Protein AF-A0A5B7JQU1-F1 (afdb_monomer)

Structure (mmCIF, N/CA/C/O backbone):
data_AF-A0A5B7JQU1-F1
#
_entry.id   AF-A0A5B7JQU1-F1
#
loop_
_atom_site.group_PDB
_atom_site.id
_atom_site.type_symbol
_atom_site.label_atom_id
_atom_site.label_alt_id
_atom_site.label_comp_id
_atom_site.label_asym_id
_atom_site.label_entity_id
_atom_site.label_seq_id
_atom_site.pdbx_PDB_ins_code
_atom_site.Cartn_x
_atom_site.Cartn_y
_atom_site.Cartn_z
_atom_site.occupancy
_atom_site.B_iso_or_equiv
_atom_site.auth_seq_id
_atom_site.auth_comp_id
_atom_site.auth_asym_id
_atom_site.auth_atom_id
_atom_site.pdbx_PDB_model_num
ATOM 1 N N . MET A 1 1 ? -4.254 -33.279 22.384 1.00 53.47 1 MET A N 1
ATOM 2 C CA . MET A 1 1 ? -3.684 -31.988 21.925 1.00 53.47 1 MET A CA 1
ATOM 3 C C . MET A 1 1 ? -4.510 -30.777 22.349 1.00 53.47 1 MET A C 1
ATOM 5 O O . MET A 1 1 ? -3.907 -29.842 22.849 1.00 53.47 1 MET A O 1
ATOM 9 N N . ALA A 1 2 ? -5.844 -30.774 22.214 1.00 54.44 2 ALA A N 1
ATOM 10 C CA . ALA A 1 2 ? -6.685 -29.632 22.614 1.00 54.44 2 ALA A CA 1
ATOM 11 C C . ALA A 1 2 ? -6.520 -29.213 24.094 1.00 54.44 2 ALA A C 1
ATOM 13 O O . ALA A 1 2 ? -6.469 -28.024 24.399 1.00 54.44 2 ALA A O 1
ATOM 14 N N . GLU A 1 3 ? -6.343 -30.177 25.003 1.00 54.34 3 GLU A N 1
ATOM 15 C CA . GLU A 1 3 ? -6.183 -29.895 26.440 1.00 54.34 3 GLU A CA 1
ATOM 16 C C . GLU A 1 3 ? -4.881 -29.160 26.790 1.00 54.34 3 GLU A C 1
ATOM 18 O O . GLU A 1 3 ? -4.860 -28.346 27.709 1.00 54.34 3 GLU A O 1
ATOM 23 N N . HIS A 1 4 ? -3.812 -29.379 26.016 1.00 59.84 4 HIS A N 1
ATOM 24 C CA . HIS A 1 4 ? -2.525 -28.710 26.222 1.00 59.84 4 HIS A CA 1
ATOM 25 C C . HIS A 1 4 ? -2.609 -27.210 25.897 1.00 59.84 4 HIS A C 1
ATOM 27 O O . HIS A 1 4 ? -2.011 -26.383 26.578 1.00 59.84 4 HIS A O 1
ATOM 33 N N . PHE A 1 5 ? -3.399 -26.828 24.888 1.00 57.84 5 PHE A N 1
ATOM 34 C CA . PHE A 1 5 ? -3.645 -25.416 24.577 1.00 57.84 5 PHE A CA 1
ATOM 35 C C . PHE A 1 5 ? -4.539 -24.747 25.627 1.00 57.84 5 PHE A C 1
ATOM 37 O O . PHE A 1 5 ? -4.321 -23.589 25.985 1.00 57.84 5 PHE A O 1
ATOM 44 N N . ALA A 1 6 ? -5.514 -25.486 26.164 1.00 59.72 6 ALA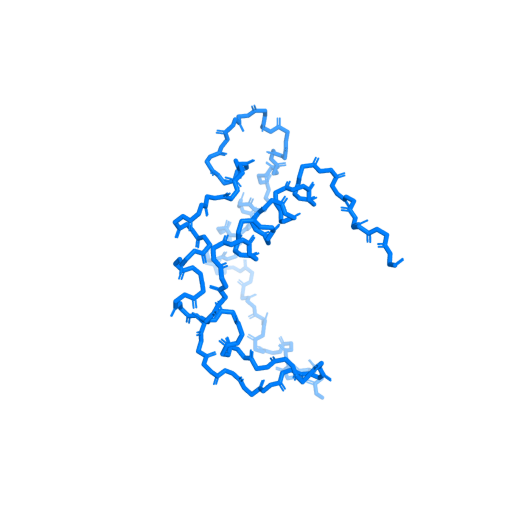 A N 1
ATOM 45 C CA . ALA A 1 6 ? -6.408 -24.983 27.199 1.00 59.72 6 ALA A CA 1
ATOM 46 C C . ALA A 1 6 ? -5.692 -24.732 28.541 1.00 59.72 6 ALA A C 1
ATOM 48 O O . ALA A 1 6 ? -6.062 -23.796 29.250 1.00 59.72 6 ALA A O 1
ATOM 49 N N . SER A 1 7 ? -4.663 -25.516 28.894 1.00 59.06 7 SER A N 1
ATOM 50 C CA . SER A 1 7 ? -3.914 -25.316 30.146 1.00 59.06 7 SER A CA 1
ATOM 51 C C . SER A 1 7 ? -3.001 -24.087 30.106 1.00 59.06 7 SER A C 1
ATOM 53 O O . SER A 1 7 ? -2.887 -23.388 31.108 1.00 59.06 7 SER A O 1
ATOM 55 N N . VAL A 1 8 ? -2.396 -23.785 28.951 1.00 61.44 8 VAL A N 1
ATOM 56 C CA . VAL A 1 8 ? -1.536 -22.600 28.758 1.00 61.44 8 VAL A CA 1
ATOM 57 C C . VAL A 1 8 ? -2.369 -21.315 28.657 1.00 61.44 8 VAL A C 1
ATOM 59 O O . VAL A 1 8 ? -1.923 -20.242 29.053 1.00 61.44 8 VAL A O 1
ATOM 62 N N . SER A 1 9 ? -3.609 -21.423 28.169 1.00 57.53 9 SER A N 1
ATOM 63 C CA . SER A 1 9 ? -4.533 -20.297 27.975 1.00 57.53 9 SER A CA 1
ATOM 64 C C . SER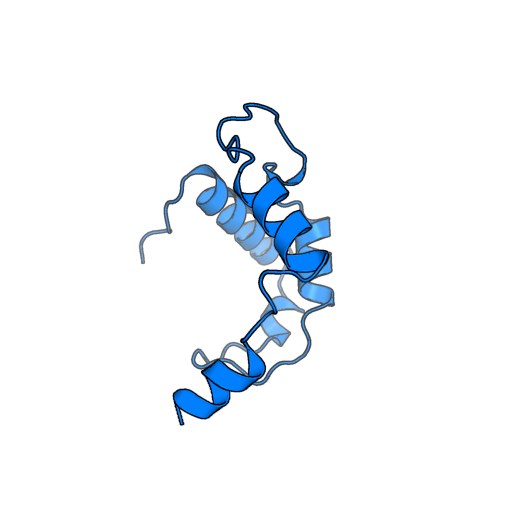 A 1 9 ? -5.509 -20.082 29.142 1.00 57.53 9 SER A C 1
ATOM 66 O O . SER A 1 9 ? -6.473 -19.326 29.031 1.00 57.53 9 SER A O 1
ATOM 68 N N . ARG A 1 10 ? -5.302 -20.730 30.294 1.00 59.81 10 ARG A N 1
ATOM 69 C CA . ARG A 1 10 ? -6.136 -20.487 31.477 1.00 59.81 10 ARG A CA 1
ATOM 70 C C . ARG A 1 10 ? -5.634 -19.236 32.201 1.00 59.81 10 ARG A C 1
ATOM 72 O O . ARG A 1 10 ? -4.855 -19.323 33.144 1.00 59.81 10 ARG A O 1
ATOM 79 N N . LYS A 1 11 ? -6.071 -18.055 31.751 1.00 63.81 11 LYS A N 1
ATOM 80 C CA . LYS A 1 11 ? -5.891 -16.815 32.522 1.00 63.81 11 LYS A CA 1
ATOM 81 C C . LYS A 1 11 ? -6.752 -16.900 33.783 1.00 63.81 11 LYS A C 1
ATOM 83 O O . LYS A 1 11 ? -7.944 -17.178 33.686 1.00 63.81 11 LYS A O 1
ATOM 88 N N . ASP A 1 12 ? -6.145 -16.681 34.947 1.00 70.75 12 ASP A N 1
ATOM 89 C CA . ASP A 1 12 ? -6.872 -16.607 36.214 1.00 70.75 12 ASP A CA 1
ATOM 90 C C . ASP A 1 12 ? -7.921 -15.477 36.126 1.00 70.75 12 ASP A C 1
ATOM 92 O O . ASP A 1 12 ? -7.541 -14.324 35.887 1.00 70.75 12 ASP A O 1
ATOM 96 N N . PRO A 1 13 ? -9.225 -15.767 36.290 1.00 63.69 13 PRO A N 1
ATOM 97 C CA . PRO A 1 13 ? -10.280 -14.757 36.229 1.00 63.69 13 PRO A CA 1
ATOM 98 C C . PRO A 1 13 ? -10.165 -13.689 37.331 1.00 63.69 13 PRO A C 1
ATOM 100 O O . PRO A 1 13 ? -10.754 -12.616 37.204 1.00 63.69 13 PRO A O 1
ATOM 103 N N . ALA A 1 14 ? -9.402 -13.946 38.399 1.00 66.88 14 ALA A N 1
ATOM 104 C CA . ALA A 1 14 ? -9.117 -12.990 39.465 1.00 66.88 14 ALA A CA 1
ATOM 105 C C . ALA A 1 14 ? -7.837 -12.167 39.232 1.00 66.88 14 ALA A C 1
ATOM 107 O O . ALA A 1 14 ? -7.582 -11.226 39.990 1.00 66.88 14 ALA A O 1
ATOM 108 N N . SER A 1 15 ? -7.052 -12.474 38.191 1.00 76.94 15 SER A N 1
ATOM 109 C CA . SER A 1 15 ? -5.857 -11.702 37.845 1.00 76.94 15 SER A CA 1
ATOM 110 C C . SER A 1 15 ? -6.219 -10.237 37.547 1.00 76.94 15 SER A C 1
ATOM 112 O O . SER A 1 15 ? -7.259 -9.970 36.930 1.00 76.94 15 SER A O 1
ATOM 114 N N . PRO A 1 16 ? -5.369 -9.262 37.926 1.00 73.06 16 PRO A N 1
ATOM 115 C CA . PRO A 1 16 ? -5.520 -7.865 37.519 1.00 73.06 16 PRO A CA 1
ATOM 116 C C . PRO A 1 16 ? -5.779 -7.692 36.011 1.00 73.06 16 PRO A C 1
ATOM 118 O O . PRO A 1 16 ? -6.608 -6.866 35.622 1.00 73.06 16 PRO A O 1
ATOM 121 N N . ASP A 1 17 ? -5.160 -8.532 35.177 1.00 78.12 17 ASP A N 1
ATOM 122 C CA . ASP A 1 17 ? -5.342 -8.531 33.721 1.00 78.12 17 ASP A CA 1
ATOM 123 C C . ASP A 1 17 ? -6.760 -8.926 33.297 1.00 78.12 17 ASP A C 1
ATOM 125 O O . ASP A 1 17 ? -7.299 -8.373 32.338 1.00 78.12 17 ASP A O 1
ATOM 129 N N . AL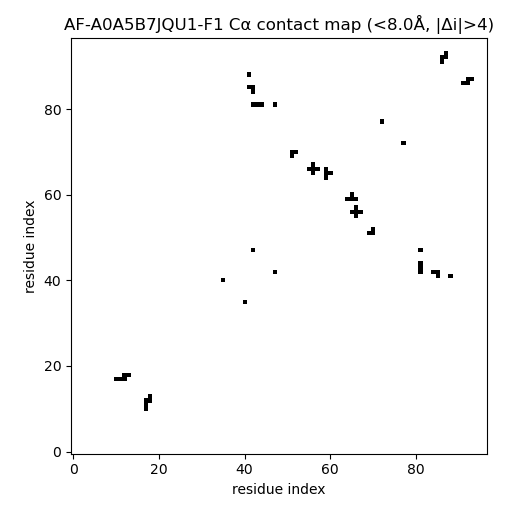A A 1 18 ? -7.390 -9.866 34.009 1.00 78.06 18 ALA A N 1
ATOM 130 C CA . ALA A 1 18 ? -8.752 -10.307 33.718 1.00 78.06 18 ALA A CA 1
ATOM 131 C C . ALA A 1 18 ? -9.766 -9.196 34.022 1.00 78.06 18 ALA A C 1
ATOM 133 O O . ALA A 1 18 ? -10.654 -8.929 33.214 1.00 78.06 18 ALA A O 1
ATOM 134 N N . ARG A 1 19 ? -9.578 -8.473 35.136 1.00 80.38 19 ARG A N 1
ATOM 135 C CA . ARG A 1 19 ? -10.406 -7.306 35.485 1.00 80.38 19 ARG A CA 1
ATOM 136 C C . ARG A 1 19 ? -10.223 -6.154 34.502 1.00 80.38 19 ARG A C 1
ATOM 138 O O . ARG A 1 19 ? -11.199 -5.499 34.142 1.00 80.38 19 ARG A O 1
ATOM 145 N N . HIS A 1 20 ? -8.985 -5.894 34.082 1.00 81.69 20 HIS A N 1
ATOM 146 C CA . HIS A 1 20 ? -8.688 -4.877 33.075 1.00 81.69 20 HIS A CA 1
ATOM 147 C C . HIS A 1 20 ? -9.358 -5.214 31.738 1.00 81.69 20 HIS A C 1
ATOM 149 O O . HIS A 1 20 ? -10.058 -4.379 31.170 1.00 81.69 20 HIS A O 1
ATOM 155 N N . ARG A 1 21 ? -9.222 -6.463 31.283 1.00 81.69 21 ARG A N 1
ATOM 156 C CA . ARG A 1 21 ? -9.836 -6.958 30.051 1.00 81.69 21 ARG A CA 1
ATOM 157 C C . ARG A 1 21 ? -11.361 -6.860 30.088 1.00 81.69 21 ARG A C 1
ATOM 159 O O . ARG A 1 21 ? -11.934 -6.274 29.181 1.00 81.69 21 ARG A O 1
ATOM 166 N N . GLN A 1 22 ? -12.002 -7.319 31.164 1.00 83.62 22 GLN A N 1
ATOM 167 C CA . GLN A 1 22 ? -13.458 -7.238 31.323 1.00 83.62 22 GLN A CA 1
ATOM 168 C C . GLN A 1 22 ? -13.969 -5.787 31.298 1.00 83.62 22 GLN A C 1
ATOM 170 O O . GLN A 1 22 ? -15.026 -5.507 30.738 1.00 83.62 22 GLN A O 1
ATOM 175 N N . ARG A 1 23 ? -13.209 -4.843 31.873 1.00 84.56 23 ARG A N 1
ATOM 176 C CA . ARG A 1 23 ? -13.527 -3.409 31.796 1.00 84.56 23 ARG A CA 1
ATOM 177 C C . ARG A 1 23 ? -13.445 -2.874 30.368 1.00 84.56 23 ARG A C 1
ATOM 179 O O . ARG A 1 23 ? -14.330 -2.124 29.978 1.00 84.56 23 ARG A O 1
ATOM 186 N N . MET A 1 24 ? -12.417 -3.253 29.609 1.00 83.56 24 MET A N 1
ATOM 187 C CA . MET A 1 24 ? -12.235 -2.798 28.225 1.00 83.56 24 MET A CA 1
ATOM 188 C C . MET A 1 24 ? -13.224 -3.456 27.257 1.00 83.56 24 MET A C 1
ATOM 190 O O . MET A 1 24 ? -13.757 -2.779 26.391 1.00 83.56 24 MET A O 1
ATOM 194 N N . GLU A 1 25 ? -13.529 -4.741 27.434 1.00 83.56 25 GLU A N 1
ATOM 195 C CA . GLU A 1 25 ? -14.516 -5.476 26.627 1.00 83.56 25 GLU A CA 1
ATOM 196 C C . GLU A 1 25 ? -15.957 -5.010 26.889 1.00 83.56 25 GLU A C 1
ATOM 198 O O . GLU A 1 25 ? -16.820 -5.152 26.028 1.00 83.56 25 GLU A O 1
ATOM 203 N N . SER A 1 26 ? -16.221 -4.417 28.059 1.00 84.12 26 SER A N 1
ATOM 204 C CA . SER A 1 26 ? -17.502 -3.770 28.361 1.00 84.12 26 SER A CA 1
ATOM 205 C C . SER A 1 26 ? -17.662 -2.404 27.684 1.00 84.12 26 SER A C 1
ATOM 207 O O . SER A 1 26 ? -18.778 -1.875 27.668 1.00 84.12 26 SER A O 1
ATOM 209 N N . LEU A 1 27 ? -16.586 -1.800 27.167 1.00 84.06 27 LEU A N 1
ATOM 210 C CA . LEU A 1 27 ? -16.690 -0.573 26.386 1.00 84.06 27 LEU A CA 1
ATOM 211 C C . LEU A 1 27 ? -17.190 -0.945 24.990 1.00 84.06 27 LEU A C 1
ATOM 213 O O . LEU A 1 27 ? -16.526 -1.669 24.251 1.00 84.06 27 LEU A O 1
ATOM 217 N N . GLY A 1 28 ? -18.370 -0.444 24.624 1.00 78.06 28 GLY A N 1
ATOM 218 C CA . GLY A 1 28 ? -18.875 -0.588 23.263 1.00 78.06 28 GLY A CA 1
ATOM 219 C C . GLY A 1 28 ? -17.881 0.008 22.267 1.00 78.06 28 GLY A C 1
ATOM 220 O O . GLY A 1 28 ? -17.451 1.153 22.420 1.00 78.06 28 GLY A O 1
ATOM 221 N N . ILE A 1 29 ? -17.505 -0.769 21.252 1.00 72.44 29 ILE A N 1
ATOM 222 C CA . ILE A 1 29 ? -16.635 -0.285 20.182 1.00 72.44 29 ILE A CA 1
ATOM 223 C C . ILE A 1 29 ? -17.482 0.597 19.259 1.00 72.44 29 ILE A C 1
ATOM 225 O O . ILE A 1 29 ? -18.398 0.123 18.586 1.00 72.44 29 ILE A O 1
ATOM 229 N N . TYR A 1 30 ? -17.192 1.897 19.241 1.00 70.94 30 TYR A N 1
ATOM 230 C CA . TYR A 1 30 ? -17.857 2.854 18.360 1.00 70.94 30 TYR A CA 1
ATOM 231 C C . TYR A 1 30 ? -17.257 2.783 16.952 1.00 70.94 30 TYR A C 1
ATOM 233 O O . TYR A 1 30 ? -16.360 3.546 16.611 1.00 70.94 30 TYR A O 1
ATOM 241 N N . PHE A 1 31 ? -17.772 1.884 16.115 1.00 67.50 31 PHE A N 1
ATOM 242 C CA . PHE A 1 31 ? -17.368 1.774 14.703 1.00 67.50 31 PHE A CA 1
ATOM 243 C C . PHE A 1 31 ? -17.898 2.915 13.816 1.00 67.50 31 PHE A C 1
ATOM 245 O O . PHE A 1 31 ? -17.500 3.046 12.666 1.00 67.50 31 PHE A O 1
ATOM 252 N N . SER A 1 32 ? -18.802 3.746 14.338 1.00 65.00 32 SER A N 1
ATOM 253 C CA . SER A 1 32 ? -19.479 4.820 13.605 1.00 65.00 32 SER A CA 1
ATOM 254 C C . SER A 1 32 ? -18.793 6.182 13.737 1.00 65.00 32 SER A C 1
ATOM 256 O O . SER A 1 32 ? -19.446 7.213 13.570 1.00 65.00 32 SER A O 1
ATOM 258 N N . SER A 1 33 ? -17.506 6.237 14.092 1.00 63.56 33 SER A N 1
ATOM 259 C CA . SER A 1 33 ? -16.790 7.509 14.094 1.00 63.56 33 SER A CA 1
ATOM 260 C C . SER A 1 33 ? -16.655 8.013 12.655 1.00 63.56 33 SER A C 1
ATOM 262 O O . SER A 1 33 ? -15.790 7.566 11.913 1.00 63.56 33 SER A O 1
ATOM 264 N N . THR A 1 34 ? -17.459 9.006 12.272 1.00 59.59 34 THR A N 1
ATOM 265 C CA . THR A 1 34 ? -17.319 9.765 11.011 1.00 59.59 34 THR A CA 1
ATOM 266 C C . THR A 1 34 ? -16.045 10.623 10.979 1.00 59.59 34 THR A C 1
ATOM 268 O O . THR A 1 34 ? -15.877 11.475 10.108 1.00 59.59 34 THR A O 1
ATOM 271 N N . ARG A 1 35 ? -15.143 10.471 11.956 1.00 60.97 35 ARG A N 1
ATOM 272 C CA . ARG A 1 35 ? -13.866 11.174 11.935 1.00 60.97 35 ARG A CA 1
ATOM 273 C C . ARG A 1 35 ? -13.027 10.597 10.805 1.00 60.97 35 ARG A C 1
ATOM 275 O O . ARG A 1 35 ? -12.849 9.386 10.713 1.00 60.97 35 ARG A O 1
ATOM 282 N N . GLY A 1 36 ? -12.505 11.489 9.965 1.00 65.75 36 GLY A N 1
ATOM 283 C CA . GLY A 1 36 ? -11.446 11.194 9.004 1.00 65.75 36 GLY A CA 1
ATOM 284 C C . GLY A 1 36 ? -10.150 10.895 9.744 1.00 65.75 36 GLY A C 1
ATOM 285 O O . GLY A 1 36 ? -9.211 11.685 9.710 1.00 65.75 36 GLY A O 1
ATOM 286 N N . GLU A 1 37 ? -10.151 9.798 10.494 1.00 74.38 37 GLU A N 1
ATOM 287 C CA . GLU A 1 37 ? -8.975 9.300 11.176 1.00 74.38 37 GLU A CA 1
ATOM 288 C C . GLU A 1 37 ? -7.892 9.023 10.136 1.00 74.38 37 GLU A C 1
ATOM 290 O O . GLU A 1 37 ? -8.175 8.557 9.029 1.00 74.38 37 GLU A O 1
ATOM 295 N N . SER A 1 38 ? -6.640 9.306 10.485 1.00 76.25 38 SER A N 1
ATOM 296 C CA . SER A 1 38 ? -5.517 9.222 9.547 1.00 76.25 38 SER A CA 1
ATOM 297 C C . SER A 1 38 ? -5.288 7.818 8.985 1.00 76.25 38 SER A C 1
ATOM 299 O O . SER A 1 38 ? -4.635 7.695 7.961 1.00 76.25 38 SER A O 1
ATOM 301 N N . TYR A 1 39 ? -5.832 6.771 9.610 1.00 76.06 39 TYR A N 1
ATOM 302 C CA . TYR A 1 39 ? -5.771 5.397 9.104 1.00 76.06 39 TYR A CA 1
ATOM 303 C C . TYR A 1 39 ? -6.855 5.066 8.062 1.00 76.06 39 TYR A C 1
ATOM 305 O O . TYR A 1 39 ? -6.760 4.037 7.405 1.00 76.06 39 TYR A O 1
ATOM 313 N N . ASN A 1 40 ? -7.883 5.909 7.911 1.00 81.94 40 ASN A N 1
ATOM 314 C CA . ASN A 1 40 ? -8.972 5.715 6.944 1.00 81.94 40 ASN A CA 1
ATOM 315 C C . ASN A 1 40 ? -8.749 6.479 5.628 1.00 81.94 40 ASN A C 1
ATOM 317 O O . ASN A 1 40 ? -9.600 6.441 4.739 1.00 81.94 40 ASN A O 1
ATOM 321 N N . VAL A 1 41 ? -7.638 7.208 5.505 1.00 87.25 41 VAL A N 1
ATOM 322 C CA . VAL A 1 41 ? -7.295 7.951 4.286 1.00 87.25 41 VAL A CA 1
ATOM 323 C C . VAL A 1 41 ? -6.696 7.022 3.229 1.00 87.25 41 VAL A C 1
ATOM 325 O O . VAL A 1 41 ? -6.276 5.907 3.526 1.00 87.25 41 VAL A O 1
ATOM 328 N N . SER A 1 42 ? -6.648 7.493 1.982 1.00 91.31 42 SER A N 1
ATOM 329 C CA . SER A 1 42 ? -5.974 6.778 0.897 1.00 91.31 42 SER A CA 1
ATOM 330 C C . SER A 1 42 ? -4.506 6.508 1.229 1.00 91.31 42 SER A C 1
ATOM 332 O O . SER A 1 42 ? -3.798 7.400 1.699 1.00 91.31 42 SER A O 1
ATOM 334 N N . LEU A 1 43 ? -4.038 5.314 0.873 1.00 91.75 43 LEU A N 1
ATOM 335 C CA . LEU A 1 43 ? -2.633 4.940 0.903 1.00 91.75 43 LEU A CA 1
ATOM 336 C C . LEU A 1 43 ? -1.811 5.917 0.053 1.00 91.75 43 LEU A C 1
ATOM 338 O O . LEU A 1 43 ? -2.135 6.184 -1.110 1.00 91.75 43 LEU A O 1
ATOM 342 N N . SER A 1 44 ? -0.728 6.432 0.624 1.00 93.75 44 SER A N 1
ATOM 343 C CA . SER A 1 44 ? 0.209 7.334 -0.042 1.00 93.75 44 SER A CA 1
ATOM 344 C C . SER A 1 44 ? 1.348 6.586 -0.741 1.00 93.75 44 SER A C 1
ATOM 346 O O . SER A 1 44 ? 1.719 5.461 -0.396 1.00 93.75 44 SER A O 1
ATOM 348 N N . ALA A 1 45 ? 1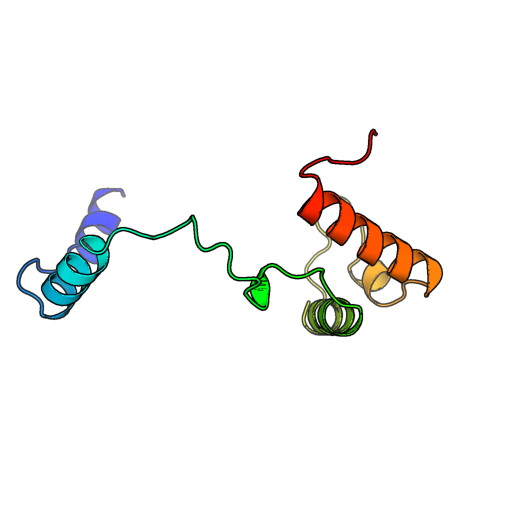.987 7.256 -1.704 1.00 93.06 45 ALA A N 1
ATOM 349 C CA . ALA A 1 45 ? 3.165 6.719 -2.383 1.00 93.06 45 ALA A CA 1
ATOM 350 C C . ALA A 1 45 ? 4.332 6.446 -1.415 1.00 93.06 45 ALA A C 1
ATOM 352 O O . ALA A 1 45 ? 5.065 5.476 -1.596 1.00 93.06 45 ALA A O 1
ATOM 353 N N . SER A 1 46 ? 4.521 7.275 -0.384 1.00 91.88 46 SER A N 1
ATOM 354 C CA . SER A 1 46 ? 5.569 7.070 0.623 1.00 91.88 46 SER A CA 1
ATOM 355 C C . SER A 1 46 ? 5.302 5.851 1.498 1.00 91.88 46 SER A C 1
ATOM 357 O O . SER A 1 46 ? 6.234 5.104 1.790 1.00 91.88 46 SER A O 1
ATOM 359 N N . GLU A 1 47 ? 4.046 5.623 1.885 1.00 91.50 47 GLU A N 1
ATOM 360 C CA . GLU A 1 47 ? 3.658 4.437 2.652 1.00 91.50 47 GLU A CA 1
ATOM 361 C C . GLU A 1 47 ? 3.856 3.175 1.825 1.00 91.50 47 GLU A C 1
ATOM 363 O O . GLU A 1 47 ? 4.488 2.237 2.305 1.00 91.50 47 GLU A O 1
ATOM 368 N N . LEU A 1 48 ? 3.427 3.179 0.558 1.00 90.75 48 LEU A N 1
ATOM 369 C CA . LEU A 1 48 ? 3.641 2.040 -0.331 1.00 90.75 48 LEU A CA 1
ATOM 370 C C . LEU A 1 48 ? 5.139 1.767 -0.546 1.00 90.75 48 LEU A C 1
ATOM 372 O O . LEU A 1 48 ? 5.575 0.627 -0.416 1.00 90.75 48 LEU A O 1
ATOM 376 N N . ARG A 1 49 ? 5.965 2.796 -0.789 1.00 89.75 49 ARG A N 1
ATOM 377 C CA . ARG A 1 49 ? 7.430 2.632 -0.903 1.00 89.75 49 ARG A CA 1
ATOM 378 C C . ARG A 1 49 ? 8.054 2.086 0.381 1.00 89.75 49 ARG A C 1
ATOM 380 O O . ARG A 1 49 ? 8.946 1.246 0.312 1.00 89.75 49 ARG A O 1
ATOM 387 N N . THR A 1 50 ? 7.588 2.548 1.538 1.00 89.00 50 THR A N 1
ATOM 388 C CA . THR A 1 50 ? 8.089 2.108 2.847 1.00 89.00 50 THR A CA 1
ATOM 389 C C . THR A 1 50 ? 7.680 0.667 3.150 1.00 89.00 50 THR A C 1
ATOM 391 O O . THR A 1 50 ? 8.494 -0.113 3.631 1.00 89.00 50 THR A O 1
ATOM 394 N N . ALA A 1 51 ? 6.449 0.277 2.823 1.00 86.69 51 ALA A N 1
ATOM 395 C CA . ALA A 1 51 ? 5.995 -1.103 2.956 1.00 86.69 51 ALA A CA 1
ATOM 396 C C . ALA A 1 51 ? 6.802 -2.042 2.044 1.00 86.69 51 ALA A C 1
ATOM 398 O O . ALA A 1 51 ? 7.252 -3.103 2.477 1.00 86.69 51 ALA A O 1
ATOM 399 N N . LEU A 1 52 ? 7.059 -1.614 0.802 1.00 83.94 52 LEU A N 1
ATOM 400 C CA . LEU A 1 52 ? 7.857 -2.382 -0.152 1.00 83.94 52 LEU A CA 1
ATOM 401 C C . LEU A 1 52 ? 9.348 -2.463 0.223 1.00 83.94 52 LEU A C 1
ATOM 403 O O . LEU A 1 52 ? 10.024 -3.429 -0.133 1.00 83.94 52 LEU A O 1
ATOM 407 N N . SER A 1 53 ? 9.899 -1.489 0.947 1.00 81.69 53 SER A N 1
ATOM 408 C CA . SER A 1 53 ? 11.294 -1.565 1.399 1.00 81.69 53 SER A CA 1
ATOM 409 C C . SER A 1 53 ? 11.485 -2.514 2.586 1.00 81.69 53 SER A C 1
ATOM 411 O O . SER A 1 53 ? 12.558 -3.100 2.723 1.00 81.69 53 SER A O 1
ATOM 413 N N . GLN A 1 54 ? 10.451 -2.686 3.416 1.00 80.31 54 GLN A N 1
ATOM 414 C CA . GLN A 1 54 ? 10.486 -3.537 4.609 1.00 80.31 54 GLN A CA 1
ATOM 415 C C . GLN A 1 54 ? 10.239 -5.018 4.324 1.00 80.31 54 GLN A C 1
ATOM 417 O O . GLN A 1 54 ? 10.630 -5.865 5.127 1.00 80.31 54 GLN A O 1
ATOM 422 N N . CYS A 1 55 ? 9.587 -5.355 3.213 1.00 72.81 55 CYS A N 1
ATOM 423 C CA . CYS A 1 55 ? 9.367 -6.754 2.889 1.00 72.81 55 CYS A CA 1
ATOM 424 C C . CYS A 1 55 ? 10.681 -7.384 2.384 1.00 72.81 55 CYS A C 1
ATOM 426 O O . CYS A 1 55 ? 11.369 -6.868 1.499 1.00 72.81 55 CYS A O 1
ATOM 428 N N . HIS A 1 56 ? 11.081 -8.460 3.061 1.00 67.38 56 HIS A N 1
ATOM 429 C CA . HIS A 1 56 ? 12.287 -9.221 2.760 1.00 67.38 56 HIS A CA 1
ATOM 430 C C . HIS A 1 56 ? 12.050 -10.094 1.526 1.00 67.38 56 HIS A C 1
ATOM 432 O O . HIS A 1 56 ? 10.901 -10.410 1.207 1.00 67.38 56 HIS A O 1
ATOM 438 N N . ASP A 1 57 ? 13.135 -10.543 0.888 1.00 62.22 57 ASP A N 1
ATOM 439 C CA . ASP A 1 57 ? 13.118 -11.622 -0.100 1.00 62.22 57 ASP A CA 1
ATOM 440 C C . ASP A 1 57 ? 12.591 -12.895 0.581 1.00 62.22 57 ASP A C 1
ATOM 442 O O . ASP A 1 57 ? 13.322 -13.710 1.145 1.00 62.22 57 ASP A O 1
ATOM 446 N N . SER A 1 58 ? 11.271 -12.976 0.665 1.00 59.97 58 SER A N 1
ATOM 447 C CA . SER A 1 58 ? 10.524 -14.117 1.156 1.00 59.97 58 SER A CA 1
ATOM 448 C C . SER A 1 58 ? 10.489 -15.119 0.011 1.00 59.97 58 SER A C 1
ATOM 450 O O . SER A 1 58 ? 10.438 -14.716 -1.154 1.00 59.97 58 SER A O 1
ATOM 452 N N . SER A 1 59 ? 10.558 -16.414 0.328 1.00 55.72 59 SER A N 1
ATOM 453 C CA . SER A 1 59 ? 10.475 -17.482 -0.677 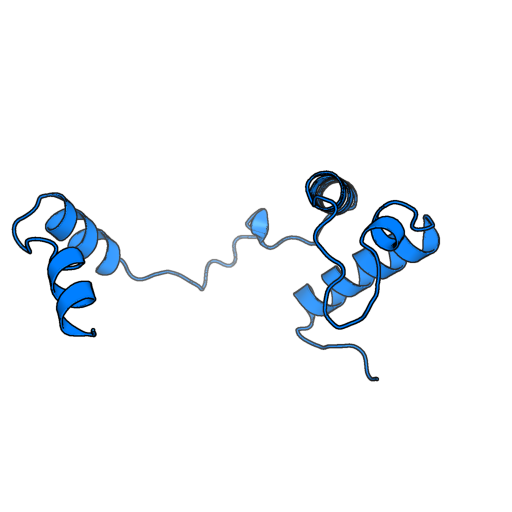1.00 55.72 59 SER A CA 1
ATOM 454 C C . SER A 1 59 ? 9.312 -17.191 -1.643 1.00 55.72 59 SER A C 1
ATOM 456 O O . SER A 1 59 ? 8.248 -16.795 -1.151 1.00 55.72 59 SER A O 1
ATOM 458 N N . PRO A 1 60 ? 9.506 -17.290 -2.976 1.00 56.28 60 PRO A N 1
ATOM 459 C CA . PRO A 1 60 ? 8.471 -16.941 -3.944 1.00 56.28 60 PRO A CA 1
ATOM 460 C C . PRO A 1 60 ? 7.171 -17.649 -3.564 1.00 56.28 60 PRO A C 1
ATOM 462 O O . PRO A 1 60 ? 7.151 -18.857 -3.328 1.00 56.28 60 PRO A O 1
ATOM 465 N N . GLY A 1 61 ? 6.094 -16.874 -3.413 1.00 59.44 61 GLY A N 1
ATOM 466 C CA . GLY A 1 61 ? 4.782 -17.440 -3.112 1.00 59.44 61 GLY A CA 1
ATOM 467 C C . GLY A 1 61 ? 4.335 -18.390 -4.228 1.00 59.44 61 GLY A C 1
ATOM 468 O O . GLY A 1 61 ? 4.927 -18.415 -5.302 1.00 59.44 61 GLY A O 1
ATOM 469 N N . ALA A 1 62 ? 3.241 -19.124 -4.014 1.00 58.91 62 ALA A N 1
ATOM 470 C CA . ALA A 1 62 ? 2.719 -20.125 -4.958 1.00 58.91 62 ALA A CA 1
ATOM 471 C C . ALA A 1 62 ? 2.478 -19.622 -6.403 1.00 58.91 62 ALA A C 1
ATOM 473 O O . ALA A 1 62 ? 2.323 -20.432 -7.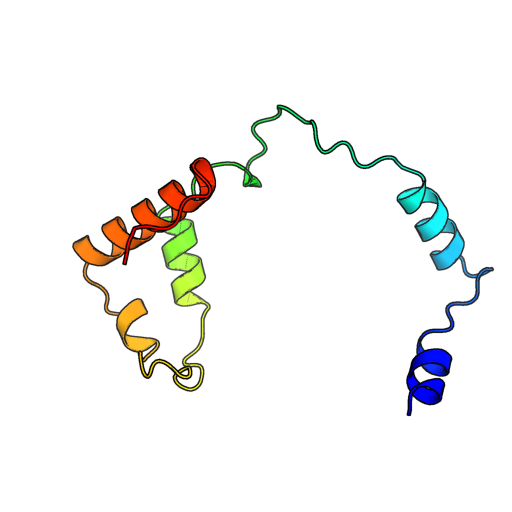310 1.00 58.91 62 ALA A O 1
ATOM 474 N N . ASN A 1 63 ? 2.459 -18.302 -6.610 1.00 61.81 63 ASN A N 1
ATOM 475 C CA . ASN A 1 63 ? 2.277 -17.652 -7.907 1.00 61.81 63 ASN A CA 1
ATOM 476 C C . ASN A 1 63 ? 3.592 -17.375 -8.659 1.00 61.81 63 ASN A C 1
ATOM 478 O O . ASN A 1 63 ? 3.542 -16.776 -9.727 1.00 61.81 63 ASN A O 1
ATOM 482 N N . ASP A 1 64 ? 4.748 -17.755 -8.105 1.00 59.28 64 ASP A N 1
ATOM 483 C CA . ASP A 1 64 ? 6.064 -17.654 -8.755 1.00 59.28 64 ASP A CA 1
ATOM 484 C C . ASP A 1 64 ? 6.420 -16.230 -9.234 1.00 59.28 64 ASP A C 1
ATOM 486 O O . ASP A 1 64 ? 7.143 -16.040 -10.209 1.00 59.28 64 ASP A O 1
ATOM 490 N N . ILE A 1 65 ? 5.893 -15.203 -8.551 1.00 66.12 65 ILE A N 1
ATOM 491 C CA . ILE A 1 65 ? 6.260 -13.795 -8.752 1.00 66.12 65 ILE A CA 1
ATOM 492 C C . ILE A 1 65 ? 7.322 -13.446 -7.703 1.00 66.12 65 ILE A C 1
ATOM 494 O O . ILE A 1 65 ? 6.982 -13.279 -6.526 1.00 66.12 65 ILE A O 1
ATOM 498 N N . PRO A 1 66 ? 8.608 -13.331 -8.086 1.00 64.69 66 PRO A N 1
ATOM 499 C CA . PRO A 1 66 ? 9.654 -12.889 -7.185 1.00 64.69 66 PRO A CA 1
ATOM 500 C C . PRO A 1 66 ? 9.345 -11.519 -6.595 1.00 64.69 66 PRO A C 1
ATOM 502 O O . PRO A 1 66 ? 8.938 -10.594 -7.300 1.00 64.69 66 PRO A O 1
ATOM 505 N N . TYR A 1 67 ? 9.678 -11.348 -5.320 1.00 68.50 67 TYR A N 1
ATOM 506 C CA . TYR A 1 67 ? 9.622 -10.051 -4.651 1.00 68.50 67 TYR A CA 1
ATOM 507 C C . TYR A 1 67 ? 10.453 -8.965 -5.374 1.00 68.50 67 TYR A C 1
ATOM 509 O O . TYR A 1 67 ? 10.137 -7.774 -5.327 1.00 68.50 67 TYR A O 1
ATOM 517 N N . ALA A 1 68 ? 11.457 -9.386 -6.152 1.00 65.94 68 ALA A N 1
ATOM 518 C CA . ALA A 1 68 ? 12.238 -8.536 -7.044 1.00 65.94 68 ALA A CA 1
ATOM 519 C C . ALA A 1 68 ? 11.381 -7.703 -8.020 1.00 65.94 68 ALA A C 1
ATOM 521 O O . ALA A 1 68 ? 11.754 -6.570 -8.321 1.00 65.94 68 ALA A O 1
ATOM 522 N N . PHE A 1 69 ? 10.220 -8.202 -8.468 1.00 71.44 69 PHE A N 1
ATOM 523 C CA . PHE A 1 69 ? 9.313 -7.436 -9.334 1.00 71.44 69 PHE A CA 1
ATOM 524 C C . PHE A 1 69 ? 8.724 -6.219 -8.627 1.00 71.44 69 PHE A C 1
ATOM 526 O O . PHE A 1 69 ? 8.591 -5.163 -9.236 1.00 71.44 69 PHE A O 1
ATOM 533 N N . LEU A 1 70 ? 8.416 -6.341 -7.335 1.00 72.31 70 LEU A N 1
ATOM 534 C CA . LEU A 1 70 ? 7.914 -5.227 -6.534 1.00 72.31 70 LEU A CA 1
ATOM 535 C C . LEU A 1 70 ? 9.032 -4.230 -6.188 1.00 72.31 70 LEU A C 1
ATOM 537 O O . LEU A 1 70 ? 8.772 -3.035 -6.075 1.00 72.31 70 LEU A O 1
ATOM 541 N N . ARG A 1 71 ? 10.285 -4.697 -6.081 1.00 71.56 71 ARG A N 1
ATOM 542 C CA . ARG A 1 71 ? 11.469 -3.841 -5.875 1.00 71.56 71 ARG A CA 1
ATOM 543 C C . ARG A 1 71 ? 11.904 -3.066 -7.121 1.00 71.56 71 ARG A C 1
ATOM 545 O O . ARG A 1 71 ? 12.384 -1.945 -6.984 1.00 71.56 71 ARG A O 1
ATOM 552 N N . HIS A 1 72 ? 11.766 -3.654 -8.309 1.00 75.06 72 HIS A N 1
ATOM 553 C CA . HIS A 1 72 ? 12.236 -3.083 -9.583 1.00 75.06 72 HIS A CA 1
ATOM 554 C C . HIS A 1 72 ? 11.099 -2.630 -10.506 1.00 75.06 72 HIS A C 1
ATOM 556 O O . HIS A 1 72 ? 11.267 -2.528 -11.720 1.00 75.06 72 HIS A O 1
ATOM 562 N N . MET A 1 73 ? 9.935 -2.358 -9.925 1.00 83.56 73 MET A N 1
ATOM 563 C CA . MET A 1 73 ? 8.754 -1.902 -10.640 1.00 83.56 73 MET A CA 1
ATOM 564 C C . MET A 1 73 ? 8.983 -0.526 -11.291 1.00 83.56 73 MET A C 1
ATOM 566 O O . MET A 1 73 ? 9.604 0.355 -10.692 1.00 83.56 73 MET A O 1
ATOM 570 N N . SER A 1 74 ? 8.467 -0.323 -12.509 1.00 87.62 74 SER A N 1
ATOM 571 C CA . SER A 1 74 ? 8.504 0.991 -13.162 1.00 87.62 74 SER A CA 1
ATOM 572 C C . SER A 1 74 ? 7.607 1.997 -12.429 1.00 87.62 74 SER A C 1
ATOM 574 O O . SER A 1 74 ? 6.640 1.609 -11.772 1.00 87.62 74 SER A O 1
ATOM 576 N N . ASP A 1 75 ? 7.851 3.303 -12.581 1.00 88.94 75 ASP A N 1
ATOM 577 C CA . ASP A 1 75 ? 6.966 4.315 -11.982 1.00 88.94 75 ASP A CA 1
ATOM 578 C C . ASP A 1 75 ? 5.517 4.187 -12.482 1.00 88.94 75 ASP A C 1
ATOM 580 O O . ASP A 1 75 ? 4.576 4.476 -11.743 1.00 88.94 75 ASP A O 1
ATOM 584 N N . ARG A 1 76 ? 5.309 3.726 -13.723 1.00 90.94 76 ARG A N 1
ATOM 585 C CA . ARG A 1 76 ? 3.964 3.481 -14.265 1.00 90.94 76 ARG A CA 1
ATOM 586 C C . ARG A 1 76 ? 3.255 2.381 -13.479 1.00 90.94 76 ARG A C 1
ATOM 588 O O . ARG A 1 76 ? 2.128 2.588 -13.035 1.00 90.94 76 ARG A O 1
ATOM 595 N N . ASP A 1 77 ? 3.913 1.243 -13.311 1.00 89.00 77 ASP A N 1
ATOM 596 C CA . ASP A 1 77 ? 3.344 0.082 -12.627 1.00 89.00 77 ASP A CA 1
ATOM 597 C C . ASP A 1 77 ? 3.141 0.374 -11.133 1.00 89.00 77 ASP A C 1
ATOM 599 O O . ASP A 1 77 ? 2.119 0.003 -10.558 1.00 89.00 77 ASP A O 1
ATOM 603 N N . PHE A 1 78 ? 4.054 1.138 -10.523 1.00 91.19 78 PHE A N 1
ATOM 604 C CA . PHE A 1 78 ? 3.928 1.593 -9.140 1.00 91.19 78 PHE A CA 1
ATOM 605 C C . PHE A 1 78 ? 2.679 2.461 -8.944 1.00 91.19 78 PHE A C 1
ATOM 607 O O . PHE A 1 78 ? 1.905 2.248 -8.011 1.00 91.19 78 PHE A O 1
ATOM 614 N N . ASN A 1 79 ? 2.453 3.425 -9.842 1.00 92.56 79 ASN A N 1
ATOM 615 C CA . ASN A 1 79 ? 1.263 4.273 -9.796 1.00 92.56 79 ASN A CA 1
ATOM 616 C C . ASN A 1 79 ? -0.017 3.472 -10.055 1.00 92.56 79 ASN A C 1
ATOM 618 O O . ASN A 1 79 ? -1.035 3.722 -9.412 1.00 92.56 79 ASN A O 1
ATOM 622 N N . PHE A 1 80 ? 0.025 2.499 -10.968 1.00 92.50 80 PHE A N 1
ATOM 623 C CA . PHE A 1 80 ? -1.102 1.602 -11.197 1.00 92.50 80 PHE A CA 1
ATOM 624 C C . PHE A 1 80 ? -1.457 0.821 -9.927 1.00 92.50 80 PHE A C 1
ATOM 626 O O . PHE A 1 80 ? -2.615 0.821 -9.518 1.00 92.50 80 PHE A O 1
ATOM 633 N N . LEU A 1 81 ? -0.462 0.229 -9.262 1.00 91.56 81 LEU A N 1
ATOM 634 C CA . LEU A 1 81 ? -0.653 -0.536 -8.034 1.00 91.56 81 LEU A CA 1
ATOM 635 C C . LEU A 1 81 ? -1.205 0.335 -6.895 1.00 91.56 81 LEU A C 1
ATOM 637 O O . LEU A 1 81 ? -2.144 -0.064 -6.209 1.00 91.56 81 LEU A O 1
ATOM 641 N N . LEU A 1 82 ? -0.660 1.542 -6.721 1.00 94.31 82 LEU A N 1
ATOM 642 C CA . LEU A 1 82 ? -1.143 2.506 -5.731 1.00 94.31 82 LEU A CA 1
ATOM 643 C C . LEU A 1 82 ? -2.615 2.869 -5.965 1.00 94.31 82 LEU A C 1
ATOM 645 O O . LEU A 1 82 ? -3.417 2.872 -5.030 1.00 94.31 82 LEU A O 1
ATOM 649 N N . ASN A 1 83 ? -2.976 3.152 -7.217 1.00 93.81 83 ASN A N 1
ATOM 650 C CA . ASN A 1 83 ? -4.350 3.473 -7.587 1.00 93.81 83 ASN A CA 1
ATOM 651 C C . ASN A 1 83 ? -5.280 2.278 -7.394 1.00 93.81 83 ASN A C 1
ATOM 653 O O . ASN A 1 83 ? -6.38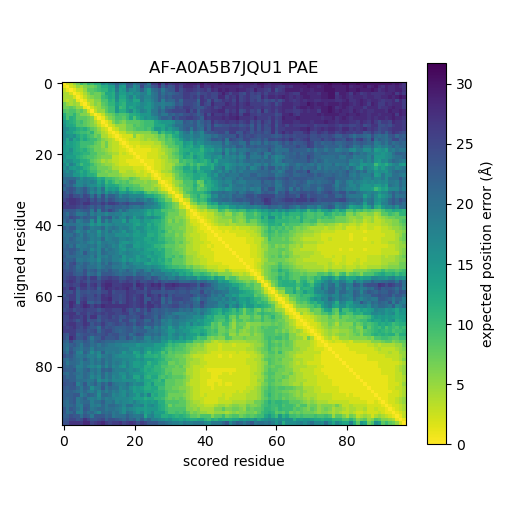7 2.456 -6.898 1.00 93.81 83 ASN A O 1
ATOM 657 N N . LEU A 1 84 ? -4.828 1.070 -7.734 1.00 93.25 84 LEU A N 1
ATOM 658 C CA . LEU A 1 84 ? -5.594 -0.156 -7.553 1.00 93.25 84 LEU A CA 1
ATOM 659 C C . LEU A 1 84 ? -5.924 -0.399 -6.076 1.00 93.25 84 LEU A C 1
ATOM 661 O O . LEU A 1 84 ? -7.085 -0.622 -5.743 1.00 93.25 84 LEU A O 1
ATOM 665 N N . TYR A 1 85 ? -4.934 -0.305 -5.182 1.00 92.56 85 TYR A N 1
ATOM 666 C CA . TYR A 1 85 ? -5.172 -0.473 -3.746 1.00 92.56 85 TYR A CA 1
ATOM 667 C C . TYR A 1 85 ? -6.147 0.567 -3.200 1.00 92.56 85 TYR A C 1
ATOM 669 O O . TYR A 1 85 ? -7.069 0.214 -2.470 1.00 92.56 85 TYR A O 1
ATOM 677 N N . ASN A 1 86 ? -5.987 1.833 -3.589 1.00 93.81 86 ASN A N 1
ATOM 678 C CA . ASN A 1 86 ? -6.899 2.892 -3.170 1.00 93.81 86 ASN A CA 1
ATOM 679 C C . ASN A 1 86 ? -8.310 2.707 -3.739 1.00 93.81 86 ASN A C 1
ATOM 681 O O . ASN A 1 86 ? -9.287 2.950 -3.037 1.00 93.81 86 ASN A O 1
ATOM 685 N N . MET A 1 87 ? -8.435 2.244 -4.982 1.00 94.38 87 MET A N 1
ATOM 686 C CA . MET A 1 87 ? -9.727 1.919 -5.580 1.00 94.38 87 MET A CA 1
ATOM 687 C C . MET A 1 87 ? -10.434 0.831 -4.772 1.00 94.38 87 MET A C 1
ATOM 689 O O . MET A 1 87 ? -11.569 1.044 -4.352 1.00 94.38 87 MET A O 1
ATOM 693 N N . ILE A 1 88 ? -9.761 -0.293 -4.501 1.00 93.56 88 ILE A N 1
ATOM 694 C CA . ILE A 1 88 ? -10.322 -1.399 -3.708 1.00 93.56 88 ILE A CA 1
ATOM 695 C C . ILE A 1 88 ? -10.676 -0.915 -2.297 1.00 93.56 88 ILE A C 1
ATOM 697 O O . ILE A 1 88 ? -11.739 -1.249 -1.789 1.00 93.56 88 ILE A O 1
ATOM 701 N N . TRP A 1 89 ? -9.830 -0.092 -1.674 1.00 90.44 89 TRP A N 1
ATOM 702 C CA . TRP A 1 89 ? -10.081 0.451 -0.337 1.00 90.44 89 TRP A CA 1
ATOM 703 C C . TRP A 1 89 ? -11.368 1.284 -0.261 1.00 90.44 89 TRP A C 1
ATOM 705 O O . TRP A 1 89 ? -12.140 1.137 0.682 1.00 90.44 89 TRP A O 1
ATOM 715 N N . HIS A 1 90 ? -11.619 2.136 -1.259 1.00 89.06 90 HIS A N 1
ATOM 716 C CA . HIS A 1 90 ? -12.791 3.021 -1.271 1.00 89.06 90 HIS A CA 1
ATOM 717 C C . HIS A 1 90 ? -14.067 2.354 -1.786 1.00 89.06 90 HIS A C 1
ATOM 719 O O . HIS A 1 90 ? -15.159 2.732 -1.370 1.00 89.06 90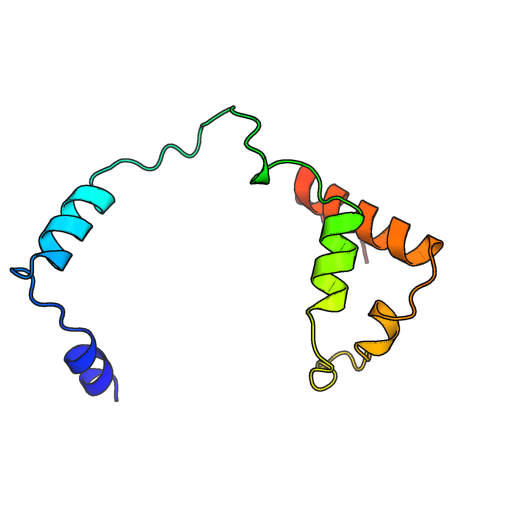 HIS A O 1
ATOM 725 N N . THR A 1 91 ? -13.945 1.399 -2.708 1.00 90.06 91 THR A N 1
ATOM 726 C CA . THR A 1 91 ? -15.100 0.769 -3.377 1.00 90.06 91 THR A CA 1
ATOM 727 C C . THR A 1 91 ? -15.467 -0.587 -2.785 1.00 90.06 91 THR A C 1
ATOM 729 O O . THR A 1 91 ? -16.631 -0.968 -2.809 1.00 90.06 91 THR A O 1
ATOM 732 N N . GLY A 1 92 ? -14.493 -1.313 -2.233 1.00 89.12 92 GLY A N 1
ATOM 733 C CA . GLY A 1 92 ? -14.630 -2.723 -1.865 1.00 89.12 92 GLY A CA 1
ATOM 734 C C . GLY A 1 92 ? -14.616 -3.681 -3.062 1.00 89.12 92 GLY A C 1
ATOM 735 O O . GLY A 1 92 ? -14.684 -4.893 -2.861 1.00 89.12 92 GLY A O 1
ATOM 736 N N . ASP A 1 93 ? -14.500 -3.163 -4.286 1.00 90.12 93 ASP A N 1
ATOM 737 C CA . ASP A 1 93 ? -14.615 -3.940 -5.513 1.00 90.12 93 ASP A CA 1
ATOM 738 C C . ASP A 1 93 ? -13.242 -4.347 -6.050 1.00 90.12 93 ASP A C 1
ATOM 740 O O . ASP A 1 93 ? -12.316 -3.538 -6.159 1.00 90.12 93 ASP A O 1
ATOM 744 N N . PHE A 1 94 ? -13.126 -5.613 -6.446 1.00 88.19 94 PHE A N 1
ATOM 745 C CA . PHE A 1 94 ? -11.959 -6.110 -7.165 1.00 88.19 94 PHE A CA 1
ATOM 746 C C . PHE A 1 94 ? -12.134 -5.891 -8.671 1.00 88.19 94 PHE A C 1
ATOM 748 O O . PHE A 1 94 ? -13.246 -6.044 -9.184 1.00 88.19 94 PHE A O 1
ATOM 755 N N . PRO A 1 95 ? -11.055 -5.559 -9.404 1.00 81.94 95 PRO A N 1
ATOM 756 C CA . PRO A 1 95 ? -11.129 -5.473 -10.853 1.00 81.94 95 PRO A CA 1
ATOM 757 C C . PRO A 1 95 ? -11.550 -6.824 -11.437 1.00 81.94 95 PRO A C 1
ATOM 759 O O . PRO A 1 95 ? -11.112 -7.883 -10.980 1.00 81.94 95 PRO A O 1
ATOM 762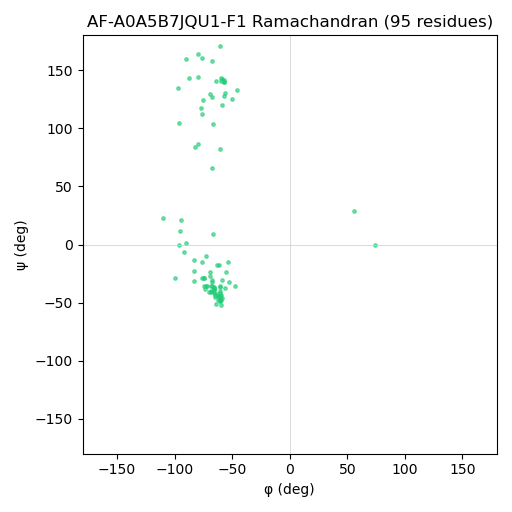 N N . SER A 1 96 ? -12.394 -6.771 -12.462 1.00 78.31 96 SER A N 1
ATOM 763 C CA . SER A 1 96 ? -12.793 -7.945 -13.231 1.00 78.31 96 SER A CA 1
ATOM 764 C C . SER A 1 96 ? -11.564 -8.647 -13.821 1.00 78.31 96 SER A C 1
ATOM 766 O O . SER A 1 96 ? -10.627 -7.979 -14.263 1.00 78.31 96 SER A O 1
ATOM 768 N N . SER A 1 97 ? -11.576 -9.983 -13.792 1.00 63.16 97 SER A N 1
ATOM 769 C CA . SER A 1 97 ? -10.505 -10.851 -14.311 1.00 63.16 97 SER A CA 1
ATOM 770 C C . SER A 1 97 ? -10.431 -10.882 -15.834 1.00 63.16 97 SER A C 1
ATOM 772 O O . SER A 1 97 ? -11.492 -10.712 -16.478 1.00 63.16 97 SER A O 1
#

Foldseek 3Di:
DVVVVVVVPPDPCPDPVVVVVVVVVPDDDCPPPPDPPVVLDQDDLVNLVVVLVPDDQDPQPPVNDTSVCVVPPDPVVSVVVSVQVRCCSVPVDHDDD

Secondary structure (DSSP, 8-state):
-HHHHHHHT---TTSHHHHHHHHHHTS---TT--S--TTSSPPPHHHHHHHHHH-------TT---THHHHS--HHHHHHHHHHHHHHHHH-PPPP-

Solvent-accessible surface area (backbone atoms only — not comparable to full-atom values): 6302 Å² total; per-residue (Å²): 114,73,66,64,57,52,64,77,64,59,73,57,77,84,37,72,66,39,53,52,46,54,56,56,71,68,49,80,82,75,84,78,63,85,65,87,46,84,85,77,54,76,78,46,72,67,56,53,52,51,54,60,67,68,56,70,91,56,79,58,52,100,81,72,60,53,58,62,56,75,72,69,52,50,74,68,56,50,52,51,50,50,50,48,53,40,47,30,72,76,68,73,53,77,82,83,131

Radius of gyration: 21.3 Å; Cα contacts (8 Å, |Δi|>4): 32; chains: 1; bounding box: 33×43×54 Å

pLDDT: mean 76.75, std 12.78, range [53.47, 94.38]

Mean predicted aligned error: 13.81 Å

Sequence (97 aa):
MAEHFASVSRKDPASPDARHRQRMESLGIYFSSTRGESYNVSLSASELRTALSQCHDSSPGANDIPYAFLRHMSDRDFNFLLNLYNMIWHTGDFPSS

Organism: Portunus trituberculatus (NCBI:txid210409)